Protein AF-A0A7K4DTH3-F1 (afdb_monomer_lite)

Secondary structure (DSSP, 8-state):
---HHHHHHHHHHHS---TT-S-EEEESSPPPHHHHHHHHHHS-SSS-EEEEEE-SSEEEETTEEEEGGGTTT--

Foldseek 3Di:
DPQLQVVQVVQQVPDDQDPPQQEAEDEPDDDDPVRVVVCVVVDGRPSGYWYWYDDPQWIAISNDIDGPVVVVVVD

Radius of gyration: 12.74 Å; chains: 1; bounding box: 31×20×33 Å

Structure (mmCIF, N/CA/C/O backbone):
data_AF-A0A7K4DTH3-F1
#
_entry.id   AF-A0A7K4DTH3-F1
#
loop_
_atom_site.group_PDB
_atom_site.id
_atom_site.type_symbol
_atom_site.label_atom_id
_atom_site.label_alt_id
_atom_site.label_comp_id
_atom_site.label_asym_id
_atom_site.label_entity_id
_atom_site.label_seq_id
_atom_site.pdbx_PDB_ins_code
_atom_site.Cartn_x
_atom_site.Cartn_y
_atom_site.Cartn_z
_atom_site.occupancy
_atom_site.B_iso_or_equiv
_atom_site.auth_seq_id
_atom_site.auth_comp_id
_atom_site.auth_asym_id
_atom_site.auth_atom_id
_atom_site.pdbx_PDB_model_num
ATOM 1 N N . MET A 1 1 ? -15.918 -5.916 -12.033 1.00 53.50 1 MET A N 1
ATOM 2 C CA . MET A 1 1 ? -14.905 -5.024 -11.426 1.00 53.50 1 MET A CA 1
ATOM 3 C C . MET A 1 1 ? -13.540 -5.540 -11.861 1.00 53.50 1 MET A C 1
ATOM 5 O O . MET A 1 1 ? -13.404 -6.759 -11.884 1.00 53.50 1 MET A O 1
ATOM 9 N N . PRO A 1 2 ? -12.594 -4.687 -12.290 1.00 61.81 2 PRO A N 1
ATOM 10 C CA . PRO A 1 2 ? -11.245 -5.132 -12.649 1.00 61.81 2 PRO A CA 1
ATOM 11 C C . PRO A 1 2 ? -10.567 -5.823 -11.459 1.00 61.81 2 PRO A C 1
ATOM 13 O O . PRO A 1 2 ? -10.873 -5.501 -10.308 1.00 61.81 2 PRO A O 1
ATOM 16 N N . ASP A 1 3 ? -9.679 -6.778 -11.737 1.00 72.94 3 ASP A N 1
ATOM 17 C CA . ASP A 1 3 ? -8.921 -7.485 -10.702 1.00 72.94 3 ASP A CA 1
ATOM 18 C C . ASP A 1 3 ? -8.115 -6.459 -9.875 1.00 72.94 3 ASP A C 1
ATOM 20 O O . ASP A 1 3 ? -7.374 -5.656 -10.459 1.00 72.94 3 ASP A O 1
ATOM 24 N N . PRO A 1 4 ? -8.233 -6.446 -8.534 1.00 71.88 4 PRO A N 1
ATOM 25 C CA . PRO A 1 4 ? -7.501 -5.497 -7.701 1.00 71.88 4 PRO A CA 1
ATOM 26 C C . PRO A 1 4 ? -5.982 -5.527 -7.914 1.00 71.88 4 PRO A C 1
ATOM 28 O O . PRO A 1 4 ? -5.324 -4.490 -7.837 1.00 71.88 4 PRO A O 1
ATOM 31 N N . LYS A 1 5 ? -5.414 -6.685 -8.266 1.00 76.06 5 LYS A N 1
ATOM 32 C CA . LYS A 1 5 ? -3.989 -6.834 -8.580 1.00 76.06 5 LYS A CA 1
ATOM 33 C C . LYS A 1 5 ? -3.616 -6.146 -9.888 1.00 76.06 5 LYS A C 1
ATOM 35 O O . LYS A 1 5 ? -2.523 -5.592 -9.993 1.00 76.06 5 LYS A O 1
ATOM 40 N N . GLU A 1 6 ? -4.507 -6.146 -10.878 1.00 85.31 6 GLU A N 1
ATOM 41 C CA . GLU A 1 6 ? -4.282 -5.438 -12.142 1.00 85.31 6 GLU A CA 1
ATOM 42 C C . GLU A 1 6 ? -4.281 -3.918 -11.924 1.00 85.31 6 GLU A C 1
ATOM 44 O O . GLU A 1 6 ? -3.451 -3.207 -12.495 1.00 85.31 6 GLU A O 1
ATOM 49 N N . HIS A 1 7 ? -5.155 -3.422 -11.044 1.00 83.94 7 HIS A N 1
ATOM 50 C CA . HIS A 1 7 ? -5.178 -2.014 -10.653 1.00 83.94 7 HIS A CA 1
ATOM 51 C C . HIS A 1 7 ? -3.874 -1.585 -9.965 1.00 83.94 7 HIS A C 1
ATOM 53 O O . HIS A 1 7 ? -3.257 -0.611 -10.391 1.00 83.94 7 HIS A O 1
ATOM 59 N N . VAL A 1 8 ? -3.410 -2.334 -8.958 1.00 88.69 8 VAL A N 1
ATOM 60 C CA . VAL A 1 8 ? -2.162 -2.029 -8.230 1.00 88.69 8 VAL A CA 1
ATOM 61 C C . VAL A 1 8 ? -0.939 -2.117 -9.146 1.00 88.69 8 VAL A C 1
ATOM 63 O O . VAL A 1 8 ? 0.004 -1.334 -9.012 1.00 88.69 8 VAL A O 1
ATOM 66 N N . LYS A 1 9 ? -0.951 -3.026 -10.128 1.00 90.56 9 LYS A N 1
ATOM 67 C CA . LYS A 1 9 ? 0.103 -3.092 -11.145 1.00 90.56 9 LYS A CA 1
ATOM 68 C C . LYS A 1 9 ? 0.151 -1.810 -11.979 1.00 90.56 9 LYS A C 1
ATOM 70 O O . LYS A 1 9 ? 1.197 -1.168 -12.024 1.00 90.56 9 LYS A O 1
ATOM 75 N N . LYS A 1 10 ? -0.978 -1.405 -12.571 1.00 91.38 10 LYS A N 1
ATOM 76 C CA . LYS A 1 10 ? -1.069 -0.165 -13.361 1.00 91.38 10 LYS A CA 1
ATOM 77 C C . LYS A 1 10 ? -0.705 1.058 -12.525 1.00 91.38 10 LYS A C 1
ATOM 79 O O . LYS A 1 10 ? 0.012 1.927 -13.003 1.00 91.38 10 LYS A O 1
ATOM 84 N N . LEU A 1 11 ? -1.131 1.095 -11.262 1.00 91.50 11 LEU A N 1
ATOM 85 C CA . LEU A 1 11 ? -0.772 2.146 -10.315 1.00 91.50 11 LEU A CA 1
ATOM 86 C C . LEU A 1 11 ? 0.750 2.311 -10.211 1.00 91.50 11 LEU A C 1
ATOM 88 O O . LEU A 1 11 ? 1.270 3.412 -10.345 1.00 91.50 11 LEU A O 1
ATOM 92 N N . ASN A 1 12 ? 1.477 1.215 -10.023 1.00 92.62 12 ASN A N 1
ATOM 93 C CA . ASN A 1 12 ? 2.933 1.256 -9.906 1.00 92.62 12 ASN A CA 1
ATOM 94 C C . ASN A 1 12 ? 3.659 1.574 -11.223 1.00 92.62 12 ASN A C 1
ATOM 96 O O . ASN A 1 12 ? 4.813 1.999 -11.193 1.00 92.62 12 ASN A O 1
ATOM 100 N N . GLU A 1 13 ? 3.004 1.379 -12.368 1.00 93.81 13 GLU A N 1
ATOM 101 C CA . GLU A 1 13 ? 3.528 1.768 -13.681 1.00 93.81 13 GLU A CA 1
ATOM 102 C C . GLU A 1 13 ? 3.376 3.275 -13.940 1.00 93.81 13 GLU A C 1
ATOM 104 O O . GLU A 1 13 ? 4.277 3.879 -14.521 1.00 93.81 13 GLU A O 1
ATOM 109 N N . ILE A 1 14 ? 2.268 3.883 -13.496 1.00 93.94 14 ILE A N 1
ATOM 110 C CA . ILE A 1 14 ? 1.949 5.296 -13.770 1.00 93.94 14 ILE A CA 1
ATOM 111 C C . ILE A 1 14 ? 2.443 6.262 -12.690 1.00 93.94 14 ILE A C 1
ATOM 113 O O . ILE A 1 14 ? 2.719 7.424 -12.985 1.00 93.94 14 ILE A O 1
ATOM 117 N N . MET A 1 15 ? 2.506 5.820 -11.433 1.00 92.69 15 MET A N 1
ATOM 118 C CA . MET A 1 15 ? 2.816 6.711 -10.320 1.00 92.69 15 MET A CA 1
ATOM 119 C C . MET A 1 15 ? 4.297 7.107 -10.320 1.00 92.69 15 MET A C 1
ATOM 121 O O . MET A 1 15 ? 5.164 6.305 -10.684 1.00 92.69 15 MET A O 1
ATOM 125 N N . PRO A 1 16 ? 4.624 8.334 -9.874 1.00 88.50 16 PRO A N 1
ATOM 126 C CA . PRO A 1 16 ? 6.002 8.791 -9.830 1.00 88.50 16 PRO A CA 1
ATOM 127 C C . PRO A 1 16 ? 6.841 7.902 -8.910 1.00 88.50 16 PRO A C 1
ATOM 129 O O . PRO A 1 16 ? 6.432 7.521 -7.808 1.00 88.50 16 PRO A O 1
ATOM 132 N N . LYS A 1 17 ? 8.055 7.596 -9.366 1.00 85.88 17 LYS A N 1
ATOM 133 C CA . LYS A 1 17 ? 9.044 6.854 -8.585 1.00 85.88 17 LYS A CA 1
ATOM 134 C C . LYS A 1 17 ? 9.797 7.838 -7.702 1.00 85.88 17 LYS A C 1
ATOM 136 O O . LYS A 1 17 ? 10.601 8.624 -8.196 1.00 85.88 17 LYS A O 1
ATOM 141 N N . ILE A 1 18 ? 9.520 7.800 -6.403 1.00 88.94 18 ILE A N 1
ATOM 142 C CA . ILE A 1 18 ? 10.135 8.706 -5.431 1.00 88.94 18 ILE A CA 1
ATOM 143 C C . ILE A 1 18 ? 11.433 8.069 -4.898 1.00 88.94 18 ILE A C 1
ATOM 145 O O . ILE A 1 18 ? 11.394 6.954 -4.362 1.00 88.94 18 ILE A O 1
ATOM 149 N N . PRO A 1 19 ? 12.594 8.742 -5.019 1.00 91.00 19 PRO A N 1
ATOM 150 C CA . PRO A 1 19 ? 13.842 8.265 -4.430 1.00 91.00 19 PRO A CA 1
ATOM 151 C C . PRO A 1 19 ? 13.705 8.058 -2.918 1.00 91.00 19 PRO A C 1
ATOM 153 O O . PRO A 1 19 ? 13.130 8.888 -2.221 1.00 91.00 19 PRO A O 1
ATOM 156 N N . ASN A 1 20 ? 14.251 6.955 -2.402 1.00 89.88 20 ASN A N 1
ATOM 157 C CA . ASN A 1 20 ? 14.208 6.589 -0.976 1.00 89.88 20 ASN A CA 1
ATOM 158 C C . ASN A 1 20 ? 12.799 6.400 -0.374 1.00 89.88 20 ASN A C 1
ATOM 160 O O . ASN A 1 20 ? 12.664 6.319 0.848 1.00 89.88 20 ASN A O 1
ATOM 164 N N . MET A 1 21 ? 11.755 6.274 -1.200 1.00 92.31 21 MET A N 1
ATOM 165 C CA . MET A 1 21 ? 10.417 5.916 -0.729 1.00 92.31 21 MET A CA 1
ATOM 166 C C . MET A 1 21 ? 10.430 4.527 -0.089 1.00 92.31 21 MET A C 1
ATOM 168 O O . MET A 1 21 ? 10.966 3.586 -0.671 1.00 92.31 21 MET A O 1
ATOM 172 N N . LYS A 1 22 ? 9.832 4.396 1.099 1.00 91.75 22 LYS A N 1
ATOM 173 C CA . LYS A 1 22 ? 9.621 3.094 1.752 1.00 91.75 22 LYS A CA 1
ATOM 174 C C . LYS A 1 22 ? 8.396 2.395 1.162 1.00 91.75 22 LYS A C 1
ATOM 176 O O . LYS A 1 22 ? 8.488 1.239 0.776 1.00 91.75 22 LYS A O 1
ATOM 181 N N . TRP A 1 23 ? 7.305 3.138 1.036 1.00 92.81 23 TRP A N 1
ATOM 182 C CA . TRP A 1 23 ? 6.028 2.765 0.429 1.00 92.81 23 TRP A CA 1
ATOM 183 C C . TRP A 1 23 ? 5.282 4.059 0.063 1.00 92.81 23 TRP A C 1
ATOM 185 O O . TRP A 1 23 ? 5.604 5.128 0.589 1.00 92.81 23 TRP A O 1
ATOM 195 N N . GLY A 1 24 ? 4.300 3.967 -0.827 1.00 92.31 24 GLY A N 1
ATOM 196 C CA . GLY A 1 24 ? 3.344 5.029 -1.141 1.00 92.31 24 GLY A CA 1
ATOM 197 C C . GLY A 1 24 ? 1.916 4.517 -0.973 1.00 92.31 24 GLY A C 1
ATOM 198 O O . GLY A 1 24 ? 1.667 3.326 -1.140 1.00 92.31 24 GLY A O 1
ATOM 199 N N . ALA A 1 25 ? 0.968 5.390 -0.635 1.00 92.12 25 ALA A N 1
ATOM 200 C CA . ALA A 1 25 ? -0.434 5.004 -0.490 1.00 92.12 25 ALA A CA 1
ATOM 201 C C . ALA A 1 25 ? -1.362 6.045 -1.119 1.00 92.12 25 ALA A C 1
ATOM 203 O O . ALA A 1 25 ? -1.279 7.232 -0.802 1.00 92.12 25 ALA A O 1
ATOM 204 N N . LEU A 1 26 ? -2.266 5.593 -1.987 1.00 91.56 26 LEU A N 1
ATOM 205 C CA . LEU A 1 26 ? -3.430 6.372 -2.399 1.00 91.56 26 LEU A CA 1
ATOM 206 C C . LEU A 1 26 ? -4.546 6.160 -1.384 1.00 91.56 26 LEU A C 1
ATOM 208 O O . LEU A 1 26 ? -4.917 5.020 -1.119 1.00 91.56 26 LEU A O 1
ATOM 212 N N . THR A 1 27 ? -5.069 7.253 -0.838 1.00 90.50 27 THR A N 1
ATOM 213 C CA . THR A 1 27 ? -6.057 7.239 0.245 1.00 90.50 27 THR A CA 1
ATOM 214 C C . THR A 1 27 ? -7.317 7.999 -0.163 1.00 90.50 27 THR A C 1
ATOM 216 O O . THR A 1 27 ? -7.245 8.976 -0.909 1.00 90.50 27 THR A O 1
ATOM 219 N N . AS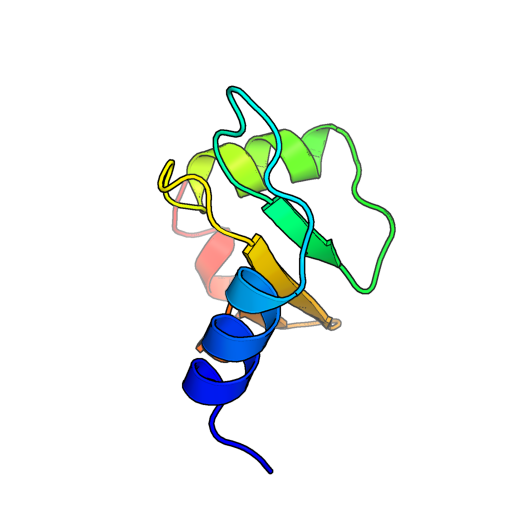N A 1 28 ? -8.486 7.561 0.312 1.00 91.25 28 ASN A N 1
ATOM 220 C CA . ASN A 1 28 ? -9.754 8.284 0.130 1.00 91.25 28 ASN A CA 1
ATOM 221 C C . ASN A 1 28 ? -10.032 9.321 1.230 1.00 91.25 28 ASN A C 1
ATOM 223 O O . ASN A 1 28 ? -10.973 10.103 1.112 1.00 91.25 28 ASN A O 1
ATOM 227 N N . ALA A 1 29 ? -9.239 9.310 2.297 1.00 87.56 29 ALA A N 1
ATOM 228 C CA . ALA A 1 29 ? -9.315 10.239 3.410 1.00 87.56 29 ALA A CA 1
ATOM 229 C C . ALA A 1 29 ? -7.923 10.805 3.687 1.00 87.56 29 ALA A C 1
ATOM 231 O O . ALA A 1 29 ? -6.924 10.103 3.548 1.00 87.56 29 ALA A O 1
ATOM 232 N N . TYR A 1 30 ? -7.858 12.073 4.094 1.00 87.44 30 TYR A N 1
ATOM 233 C CA . TYR A 1 30 ? -6.584 12.700 4.423 1.00 87.44 30 TYR A CA 1
ATOM 234 C C . TYR A 1 30 ? -5.933 11.983 5.623 1.00 87.44 30 TYR A C 1
ATOM 236 O O . TYR A 1 30 ? -6.555 11.908 6.689 1.00 87.44 30 TYR A O 1
ATOM 244 N N . PRO A 1 31 ? -4.705 11.452 5.486 1.00 84.12 31 PRO A N 1
ATOM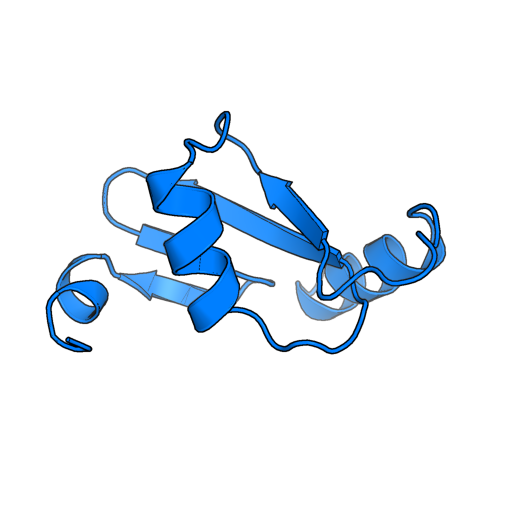 245 C CA . PRO A 1 31 ? -4.072 10.699 6.558 1.00 84.12 31 PRO A CA 1
ATOM 246 C C . PRO A 1 31 ? -3.603 11.623 7.688 1.00 84.12 31 PRO A C 1
ATOM 248 O O . PRO A 1 31 ? -3.095 12.720 7.462 1.00 84.12 31 PRO A O 1
ATOM 251 N N . THR A 1 32 ? -3.725 11.155 8.929 1.00 89.19 32 THR A N 1
ATOM 252 C CA . THR A 1 32 ? -3.137 11.814 10.106 1.00 89.19 32 THR A CA 1
ATOM 253 C C . THR A 1 32 ? -1.732 11.275 10.386 1.00 89.19 32 THR A C 1
ATOM 255 O O . THR A 1 32 ? -1.386 10.177 9.952 1.00 89.19 32 THR A O 1
ATOM 258 N N . ASN A 1 33 ? -0.922 11.987 11.179 1.00 90.88 33 ASN A N 1
ATOM 259 C CA . ASN A 1 33 ? 0.410 11.502 11.583 1.00 90.88 33 ASN A CA 1
ATOM 260 C C . ASN A 1 33 ? 0.356 10.137 12.294 1.00 90.88 33 ASN A C 1
ATOM 262 O O . ASN A 1 33 ? 1.210 9.283 12.066 1.00 90.88 33 ASN A O 1
ATOM 266 N N . ALA A 1 34 ? -0.668 9.910 13.123 1.00 87.31 34 ALA A N 1
ATOM 267 C CA . ALA A 1 34 ? -0.888 8.613 13.760 1.00 87.31 34 ALA A CA 1
ATOM 268 C C . ALA A 1 34 ? -1.135 7.516 12.713 1.00 87.31 34 ALA A C 1
ATOM 270 O O . ALA A 1 34 ? -0.545 6.439 12.793 1.00 87.31 34 ALA A O 1
ATOM 271 N N . LYS A 1 35 ? -1.933 7.826 11.682 1.00 85.06 35 LYS A N 1
ATOM 272 C CA . LYS A 1 35 ? -2.218 6.898 10.588 1.00 85.06 35 LYS A CA 1
ATOM 273 C C . LYS A 1 35 ? -0.983 6.602 9.742 1.00 85.06 35 LYS A C 1
ATOM 275 O O . LYS A 1 35 ? -0.767 5.454 9.381 1.00 85.06 35 LYS A O 1
ATOM 280 N N . LEU A 1 36 ? -0.132 7.594 9.480 1.00 88.06 36 LEU A N 1
ATOM 281 C CA . LEU A 1 36 ? 1.138 7.375 8.776 1.00 88.06 36 LEU A CA 1
ATOM 282 C C . LEU A 1 36 ? 2.043 6.383 9.522 1.00 88.06 36 LEU A C 1
ATOM 284 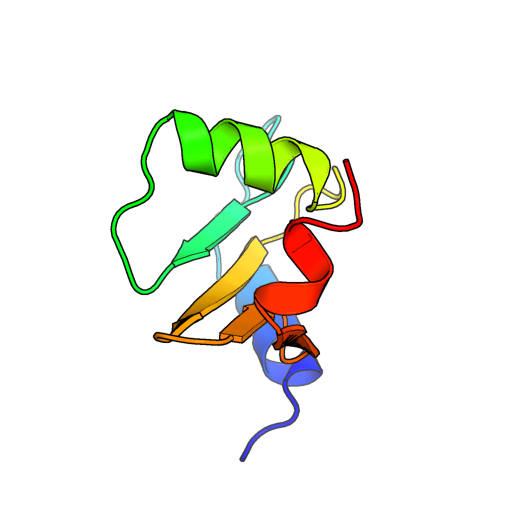O O . LEU A 1 36 ? 2.649 5.518 8.893 1.00 88.06 36 LEU A O 1
ATOM 288 N N . ASN A 1 37 ? 2.099 6.467 10.855 1.00 89.56 37 ASN A N 1
ATOM 289 C CA . ASN A 1 37 ? 2.868 5.527 11.675 1.00 89.56 37 ASN A CA 1
ATOM 290 C C . ASN A 1 37 ? 2.288 4.107 11.635 1.00 89.56 37 ASN A C 1
ATOM 292 O O . ASN A 1 37 ? 3.042 3.139 11.561 1.00 89.56 37 ASN A O 1
ATOM 296 N N . GLU A 1 38 ? 0.961 3.978 11.673 1.00 86.06 38 GLU A N 1
ATOM 297 C CA . GLU A 1 38 ? 0.263 2.695 11.543 1.00 86.06 38 GLU A CA 1
ATOM 298 C C . GLU A 1 38 ? 0.522 2.063 10.167 1.00 86.06 38 GLU A C 1
ATOM 300 O O . GLU A 1 38 ? 0.970 0.921 10.081 1.00 86.06 38 GLU A O 1
ATOM 305 N N . LEU A 1 39 ? 0.338 2.829 9.087 1.00 87.00 39 LEU A N 1
ATOM 306 C CA . LEU A 1 39 ? 0.608 2.380 7.719 1.00 87.00 39 LEU A CA 1
ATOM 307 C C . LEU A 1 39 ? 2.073 1.992 7.524 1.00 87.00 39 LEU A C 1
ATOM 309 O O . LEU A 1 39 ? 2.352 1.005 6.855 1.00 87.00 39 LEU A O 1
ATOM 313 N N . GLY A 1 40 ? 3.002 2.701 8.169 1.00 88.56 40 GLY A N 1
ATOM 314 C CA . GLY A 1 40 ? 4.418 2.346 8.162 1.00 88.56 40 GLY A CA 1
ATOM 315 C C . GLY A 1 40 ? 4.749 1.011 8.830 1.00 88.56 40 GLY A C 1
ATOM 316 O O . GLY A 1 40 ? 5.810 0.463 8.559 1.00 88.56 40 GLY A O 1
ATOM 317 N N . ARG A 1 41 ? 3.865 0.480 9.682 1.00 87.62 41 ARG A N 1
ATOM 318 C CA . ARG A 1 41 ? 3.992 -0.868 10.258 1.00 87.62 41 ARG A CA 1
ATOM 319 C C . ARG A 1 41 ? 3.287 -1.927 9.413 1.00 87.62 41 ARG A C 1
ATOM 321 O O . ARG A 1 41 ? 3.726 -3.070 9.399 1.00 87.62 41 ARG A O 1
ATOM 328 N N . LEU A 1 42 ? 2.193 -1.552 8.750 1.00 84.50 42 LEU A N 1
ATOM 329 C CA . LEU A 1 42 ? 1.356 -2.467 7.972 1.00 84.50 42 LEU A CA 1
ATOM 330 C C . LEU A 1 42 ? 1.888 -2.716 6.558 1.00 84.50 42 LEU A C 1
ATOM 332 O O . LEU A 1 42 ? 1.789 -3.834 6.057 1.00 84.50 42 LEU A O 1
ATOM 336 N N . LEU A 1 43 ? 2.406 -1.680 5.896 1.00 88.00 43 LEU A N 1
ATOM 337 C CA . LEU A 1 43 ? 2.820 -1.757 4.500 1.00 88.00 43 LEU A CA 1
ATOM 338 C C . LEU A 1 43 ? 4.274 -2.228 4.372 1.00 88.00 43 LEU A C 1
ATOM 340 O O . LEU A 1 43 ? 5.146 -1.778 5.123 1.00 88.00 43 LEU A O 1
ATOM 344 N N . PRO A 1 44 ? 4.566 -3.112 3.402 1.00 88.56 44 PRO A N 1
ATOM 345 C CA . PRO A 1 44 ? 5.926 -3.552 3.153 1.00 88.56 44 PRO A CA 1
ATOM 346 C C . PRO A 1 44 ? 6.784 -2.382 2.662 1.00 88.56 44 PRO A C 1
ATOM 348 O O . PRO A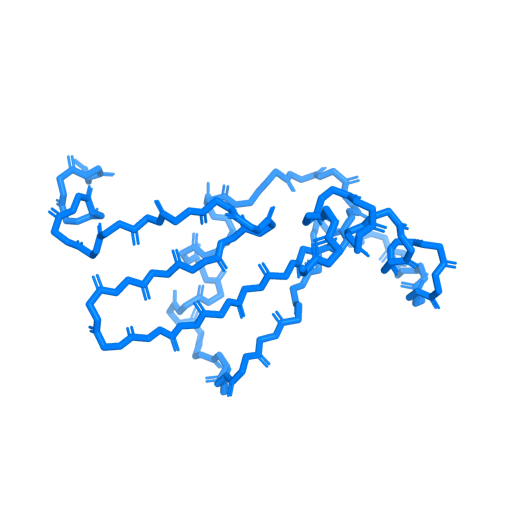 1 44 ? 6.335 -1.521 1.912 1.00 88.56 44 PRO A O 1
ATOM 351 N N . HIS A 1 45 ? 8.061 -2.365 3.046 1.00 92.00 45 HIS A N 1
ATOM 352 C CA . HIS A 1 45 ? 9.024 -1.378 2.547 1.00 92.00 45 HIS A CA 1
ATOM 353 C C . HIS A 1 45 ? 9.540 -1.746 1.141 1.00 92.00 45 HIS A C 1
ATOM 355 O O . HIS A 1 45 ? 10.744 -1.884 0.919 1.00 92.00 45 HIS A O 1
ATOM 361 N N . ASP A 1 46 ? 8.630 -1.967 0.195 1.00 91.12 46 ASP A N 1
ATOM 362 C CA . ASP A 1 46 ? 8.923 -2.464 -1.153 1.00 91.12 46 ASP A CA 1
ATOM 363 C C . ASP A 1 46 ? 9.049 -1.354 -2.211 1.00 91.12 46 ASP A C 1
ATOM 365 O O . ASP A 1 46 ? 9.284 -1.636 -3.389 1.00 91.12 46 ASP A O 1
ATOM 369 N N . LYS A 1 47 ? 8.948 -0.089 -1.783 1.00 92.06 47 LYS A N 1
ATOM 370 C CA . LYS A 1 47 ? 8.987 1.109 -2.631 1.00 92.06 47 LYS A CA 1
ATOM 371 C C . LYS A 1 47 ? 7.855 1.156 -3.665 1.00 92.06 47 LYS A C 1
ATOM 373 O O . LYS A 1 47 ? 8.012 1.814 -4.696 1.00 92.06 47 LYS A O 1
ATOM 378 N N . LYS A 1 48 ? 6.732 0.482 -3.409 1.00 92.62 48 LYS A N 1
ATOM 379 C CA . LYS A 1 48 ? 5.550 0.496 -4.274 1.00 92.62 48 LYS A CA 1
ATOM 380 C C . LYS A 1 48 ? 4.445 1.379 -3.720 1.00 92.62 48 LYS A C 1
ATOM 382 O O . LYS A 1 48 ? 4.426 1.756 -2.551 1.00 92.62 48 LYS A O 1
ATOM 387 N N . TRP A 1 49 ? 3.539 1.733 -4.618 1.00 93.75 49 TRP A N 1
ATOM 388 C CA . TRP A 1 49 ? 2.279 2.383 -4.316 1.00 93.75 49 TRP A CA 1
ATOM 389 C C . TRP A 1 49 ? 1.207 1.334 -4.023 1.00 93.75 49 TRP A C 1
ATOM 391 O O . TRP A 1 49 ? 1.044 0.382 -4.790 1.00 93.75 49 T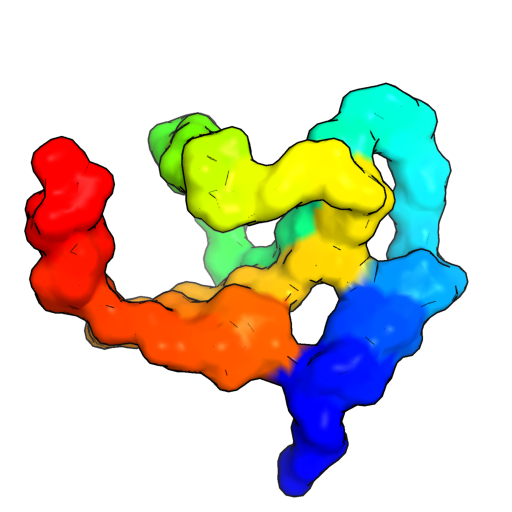RP A O 1
ATOM 401 N N . HIS A 1 50 ? 0.459 1.561 -2.950 1.00 92.00 50 HIS A N 1
ATOM 402 C CA . HIS A 1 50 ? -0.661 0.750 -2.492 1.00 92.00 50 HIS A CA 1
ATOM 403 C C . HIS A 1 50 ? -1.963 1.553 -2.562 1.00 92.00 50 HIS A C 1
ATOM 405 O O . HIS A 1 50 ? -1.960 2.781 -2.430 1.00 92.00 50 HIS A O 1
ATOM 411 N N . SER A 1 51 ? -3.092 0.876 -2.746 1.00 91.38 51 SER A N 1
ATOM 412 C CA . SER A 1 51 ? -4.414 1.503 -2.649 1.00 91.38 51 SER A CA 1
ATOM 413 C C . SER A 1 51 ? -5.007 1.244 -1.269 1.00 91.38 51 SER A C 1
ATOM 415 O O . SER A 1 51 ? -5.183 0.082 -0.905 1.00 91.38 51 SER A O 1
ATOM 417 N N . LEU A 1 52 ? -5.344 2.301 -0.531 1.00 90.06 52 LEU A N 1
ATOM 418 C CA . LEU A 1 52 ? -5.973 2.248 0.784 1.00 90.06 52 LEU A CA 1
ATOM 419 C C . LEU A 1 52 ? -7.331 2.955 0.731 1.00 90.06 52 LEU A C 1
ATOM 421 O O . LEU A 1 52 ? -7.407 4.169 0.562 1.00 90.06 52 LEU A O 1
ATOM 425 N N . PHE A 1 53 ? -8.407 2.204 0.928 1.00 89.25 53 PHE A N 1
ATOM 426 C CA . PHE A 1 53 ? -9.752 2.763 1.029 1.00 89.25 53 PHE A CA 1
ATOM 427 C C . PHE A 1 53 ? -10.355 2.446 2.387 1.00 89.25 53 PHE A C 1
ATOM 429 O O . PHE A 1 53 ? -10.561 1.285 2.743 1.00 89.25 53 PHE A O 1
ATOM 436 N N . GLU A 1 54 ? -10.643 3.494 3.145 1.00 85.75 54 GLU A N 1
ATOM 437 C CA . GLU A 1 54 ? -11.261 3.398 4.456 1.00 85.75 54 GLU A CA 1
ATOM 438 C C . GLU A 1 54 ? -12.777 3.554 4.343 1.00 85.75 54 GLU A C 1
ATOM 440 O O . GLU A 1 54 ? -13.294 4.532 3.800 1.00 85.75 54 GLU A O 1
ATOM 445 N N . GLU A 1 55 ? -13.492 2.589 4.910 1.00 86.88 55 GLU A N 1
ATOM 446 C CA . GLU A 1 55 ? -14.928 2.636 5.149 1.00 86.88 55 GLU A CA 1
ATOM 447 C C . GLU A 1 55 ? -15.208 2.507 6.655 1.00 86.88 55 GLU A C 1
ATOM 449 O O . GLU A 1 55 ? -14.310 2.200 7.442 1.00 86.88 55 GLU A O 1
ATOM 454 N N . LYS A 1 56 ? -16.460 2.727 7.085 1.00 82.88 56 LYS A N 1
ATOM 455 C CA . LYS A 1 56 ? -16.829 2.794 8.516 1.00 82.88 56 LYS A CA 1
ATOM 456 C C . LYS A 1 56 ? -16.349 1.595 9.347 1.00 82.88 56 LYS A C 1
ATOM 458 O O . LYS A 1 56 ? -15.830 1.803 10.436 1.00 82.88 56 LYS A O 1
ATOM 463 N N . ASP A 1 57 ? -16.435 0.378 8.809 1.00 85.00 57 ASP A N 1
ATOM 464 C CA . ASP A 1 57 ? -16.133 -0.858 9.556 1.00 85.00 57 ASP A CA 1
ATOM 465 C C . ASP A 1 57 ? -15.007 -1.702 8.938 1.00 85.00 57 ASP A C 1
ATOM 467 O O . ASP A 1 57 ? -14.620 -2.751 9.469 1.00 85.00 57 ASP A O 1
ATOM 471 N N . LYS A 1 58 ? -14.481 -1.269 7.791 1.00 85.12 58 LYS A N 1
ATOM 472 C CA . LYS A 1 58 ? -13.513 -2.025 7.000 1.00 85.12 58 LYS A CA 1
ATOM 473 C C . LYS A 1 58 ? -12.524 -1.118 6.295 1.00 85.12 58 LYS A C 1
ATOM 475 O O . LYS A 1 58 ? -12.812 0.037 6.003 1.00 85.12 58 LYS A O 1
ATOM 480 N N . ILE A 1 59 ? -11.360 -1.677 6.032 1.00 86.00 59 ILE A N 1
ATOM 481 C CA . ILE A 1 59 ? -10.284 -1.052 5.285 1.00 86.00 59 ILE A CA 1
ATOM 482 C C . ILE A 1 59 ? -9.963 -1.978 4.120 1.00 86.00 59 ILE A C 1
ATOM 484 O O . ILE A 1 59 ? -9.857 -3.189 4.298 1.00 86.00 59 ILE A O 1
ATOM 488 N N . HIS A 1 60 ? -9.824 -1.418 2.929 1.00 88.25 60 HIS A N 1
ATOM 489 C CA . HIS A 1 60 ? -9.411 -2.135 1.736 1.00 88.25 60 HIS A CA 1
ATOM 490 C C . HIS A 1 60 ? -7.971 -1.746 1.403 1.00 88.25 60 HIS A C 1
ATOM 492 O O . HIS A 1 60 ? -7.716 -0.579 1.116 1.00 88.25 60 HIS A O 1
ATOM 498 N N . ILE A 1 61 ? -7.046 -2.707 1.447 1.00 88.19 61 ILE A N 1
ATOM 499 C CA . ILE A 1 61 ? -5.637 -2.534 1.068 1.00 88.19 61 ILE A CA 1
ATOM 500 C C . ILE A 1 61 ? -5.363 -3.419 -0.140 1.00 88.19 61 ILE A C 1
ATOM 502 O O . ILE A 1 61 ? -5.512 -4.633 -0.044 1.00 88.19 61 ILE A O 1
ATOM 506 N N . ASP A 1 62 ? -5.004 -2.833 -1.280 1.00 88.19 62 ASP A N 1
ATOM 507 C CA . ASP A 1 62 ? -4.724 -3.562 -2.533 1.00 88.19 62 ASP A CA 1
ATOM 508 C C . ASP A 1 62 ? -5.831 -4.564 -2.932 1.00 88.19 62 ASP A C 1
ATOM 510 O O . ASP A 1 62 ? -5.585 -5.638 -3.482 1.00 88.19 62 ASP A O 1
ATOM 514 N N . GLY A 1 63 ? -7.084 -4.225 -2.609 1.00 85.06 63 GLY A N 1
ATOM 515 C CA . GLY A 1 63 ? -8.261 -5.080 -2.805 1.00 85.06 63 GLY A CA 1
ATOM 516 C C . GLY A 1 63 ? -8.532 -6.105 -1.702 1.00 85.06 63 GLY A C 1
ATOM 517 O O . GLY A 1 63 ? -9.608 -6.702 -1.681 1.00 85.06 63 GLY A O 1
ATOM 518 N N . VAL A 1 64 ? -7.613 -6.292 -0.757 1.00 85.06 64 VAL A N 1
ATOM 519 C CA . VAL A 1 64 ? -7.810 -7.127 0.432 1.00 85.06 64 VAL A CA 1
ATOM 520 C C . VAL A 1 64 ? -8.628 -6.357 1.463 1.00 85.06 64 VAL A C 1
ATOM 522 O O . VAL A 1 64 ? -8.302 -5.229 1.814 1.00 85.06 64 VAL A O 1
ATOM 525 N N . THR A 1 65 ? -9.702 -6.967 1.967 1.00 85.56 65 THR A N 1
ATOM 526 C CA . THR A 1 65 ? -10.573 -6.343 2.975 1.00 85.56 65 THR A CA 1
ATOM 527 C C . THR A 1 65 ? -10.158 -6.761 4.381 1.00 85.56 65 THR A C 1
ATOM 529 O O . THR A 1 65 ? -10.218 -7.940 4.722 1.00 85.56 65 THR A O 1
ATOM 532 N N . ILE A 1 66 ? -9.824 -5.788 5.221 1.00 81.75 66 ILE A N 1
ATOM 533 C CA . ILE A 1 66 ? -9.517 -5.951 6.641 1.00 81.75 66 ILE A CA 1
ATOM 534 C C . ILE A 1 66 ? -10.672 -5.351 7.444 1.00 81.75 66 ILE A C 1
ATOM 536 O O . ILE A 1 66 ? -11.004 -4.174 7.302 1.00 81.75 66 ILE A O 1
ATOM 540 N N . ARG A 1 67 ? -11.320 -6.154 8.293 1.00 79.19 67 ARG A N 1
ATOM 541 C CA . ARG A 1 67 ? -12.353 -5.655 9.216 1.00 79.19 67 ARG A CA 1
ATOM 542 C C . ARG A 1 67 ? -11.692 -4.998 10.419 1.00 79.19 67 ARG A C 1
ATOM 544 O O . ARG A 1 67 ? -10.790 -5.581 11.014 1.00 79.19 67 ARG A O 1
ATOM 551 N N . ARG A 1 68 ? -12.193 -3.828 10.823 1.00 67.31 68 ARG A N 1
ATOM 552 C CA . ARG A 1 68 ? -11.590 -3.012 11.888 1.00 67.31 68 ARG A CA 1
ATOM 553 C C . ARG A 1 68 ? -11.516 -3.743 13.240 1.00 67.31 68 ARG A C 1
ATOM 555 O O . ARG A 1 68 ? -10.523 -3.605 13.936 1.00 67.31 68 ARG A O 1
ATOM 562 N N . LYS A 1 69 ? -12.476 -4.636 13.534 1.00 58.38 69 LYS A N 1
ATOM 563 C CA . LYS A 1 69 ? -12.465 -5.510 14.730 1.00 58.38 69 LYS A CA 1
ATOM 564 C C . LYS A 1 69 ? -11.202 -6.375 14.875 1.00 58.38 69 LYS A C 1
ATOM 566 O O . LYS A 1 69 ? -10.860 -6.751 15.987 1.00 58.38 69 LYS A O 1
ATOM 571 N N . ASN A 1 70 ? -10.529 -6.700 13.770 1.00 52.12 70 ASN A N 1
ATOM 572 C CA . ASN A 1 70 ? -9.317 -7.521 13.793 1.00 52.12 70 ASN A CA 1
ATOM 573 C C . ASN A 1 70 ? -8.041 -6.686 13.970 1.00 52.12 70 ASN A C 1
ATOM 575 O O . ASN A 1 70 ? -7.002 -7.254 14.280 1.00 52.12 70 ASN A O 1
ATOM 579 N N . LEU A 1 71 ? -8.107 -5.364 13.774 1.00 52.59 71 LEU A N 1
ATOM 580 C CA . LEU A 1 71 ? -6.945 -4.485 13.894 1.00 52.59 71 LEU A CA 1
ATOM 581 C C . LEU A 1 71 ? -6.592 -4.230 15.367 1.00 52.59 71 LEU A C 1
ATOM 583 O O . LEU A 1 71 ? -5.421 -4.280 15.720 1.00 52.59 71 LEU A O 1
ATOM 587 N N . ASP A 1 72 ? -7.603 -4.089 16.232 1.00 49.75 72 ASP A N 1
ATOM 588 C CA . ASP A 1 72 ? -7.411 -3.970 17.689 1.00 49.75 72 ASP A CA 1
ATOM 589 C C . ASP A 1 72 ? -6.774 -5.230 18.310 1.00 49.75 72 ASP A C 1
ATOM 591 O O . ASP A 1 72 ? -6.137 -5.165 19.357 1.00 49.75 72 ASP A O 1
ATOM 595 N N . SER A 1 73 ? -6.914 -6.389 17.653 1.00 46.81 73 SER A N 1
ATOM 596 C CA . SER A 1 73 ? -6.365 -7.672 18.123 1.00 46.81 73 SER A CA 1
ATOM 597 C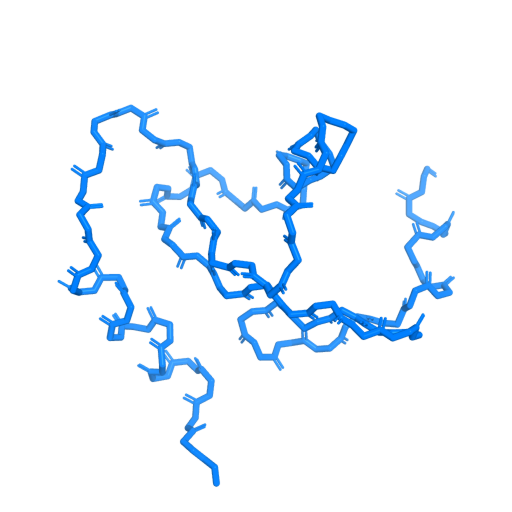 C . SER A 1 73 ? -4.934 -7.960 17.647 1.00 46.81 73 SER A C 1
ATOM 599 O O . SER A 1 73 ? -4.383 -8.992 18.015 1.00 46.81 73 SER A O 1
ATOM 601 N N . MET A 1 74 ? -4.327 -7.090 16.829 1.00 43.31 74 MET A N 1
ATOM 602 C CA . MET A 1 74 ? -2.936 -7.224 16.359 1.00 43.31 74 MET A CA 1
ATOM 603 C C . MET A 1 74 ? -1.981 -6.249 17.074 1.00 43.31 74 MET A C 1
ATOM 605 O O . MET A 1 74 ? -1.026 -5.767 16.462 1.00 43.31 74 MET A O 1
ATOM 609 N N . THR A 1 75 ? -2.257 -5.950 18.349 1.00 38.25 75 THR A N 1
ATOM 610 C CA . THR A 1 75 ? -1.409 -5.110 19.214 1.00 38.25 75 THR A CA 1
ATOM 611 C C . THR A 1 75 ? -0.497 -5.957 20.089 1.00 38.25 75 THR A C 1
ATOM 613 O O . THR A 1 75 ? -0.987 -6.982 20.615 1.00 38.25 75 THR A O 1
#

Sequence (75 aa):
MPDPKEHVKKLNEIMPKIPNMKWGALTNAYPTNAKLNELGRLLPHDKKWHSLFEEKDKIHIDGVTIRRKNLDSMT

pLDDT: mean 83.26, std 13.16, range [38.25, 93.94]